Protein AF-A0A3D2S9X1-F1 (afdb_monomer)

Structure (mmCIF, N/CA/C/O backbone):
data_AF-A0A3D2S9X1-F1
#
_entry.id   AF-A0A3D2S9X1-F1
#
loop_
_atom_site.group_PDB
_atom_site.id
_atom_site.type_symbol
_atom_site.label_atom_id
_atom_site.label_alt_id
_atom_site.label_comp_id
_atom_site.label_asym_id
_atom_site.label_entity_id
_atom_site.label_seq_id
_atom_site.pdbx_PDB_ins_code
_atom_site.Cartn_x
_atom_site.Cartn_y
_atom_site.Cartn_z
_atom_site.occupancy
_atom_site.B_iso_or_equiv
_atom_site.auth_seq_id
_atom_site.auth_comp_id
_atom_site.auth_asym_id
_atom_site.auth_atom_id
_atom_site.pdbx_PDB_model_num
ATOM 1 N N . MET A 1 1 ? -2.593 24.794 28.844 1.00 43.16 1 MET A N 1
ATOM 2 C CA . MET A 1 1 ? -1.858 23.518 28.858 1.00 43.16 1 MET A CA 1
ATOM 3 C C . MET A 1 1 ? -2.210 22.815 27.559 1.00 43.16 1 MET A C 1
ATOM 5 O O . MET A 1 1 ? -3.334 22.359 27.420 1.00 43.16 1 MET A O 1
ATOM 9 N N . ARG A 1 2 ? -1.353 22.941 26.543 1.00 40.56 2 ARG A N 1
ATOM 10 C CA . ARG A 1 2 ? -1.489 22.240 25.262 1.00 40.56 2 ARG A CA 1
ATOM 11 C C . ARG A 1 2 ? -0.340 21.246 25.242 1.00 40.56 2 ARG A C 1
ATOM 13 O O . ARG A 1 2 ? 0.804 21.673 25.125 1.00 40.56 2 ARG A O 1
ATOM 20 N N . ASP A 1 3 ? -0.653 19.976 25.455 1.00 48.94 3 ASP A N 1
ATOM 21 C CA . ASP A 1 3 ? 0.318 18.888 25.413 1.00 48.94 3 ASP A CA 1
ATOM 22 C C . ASP A 1 3 ? 0.672 18.593 23.948 1.00 48.94 3 ASP A C 1
ATOM 24 O O . ASP A 1 3 ? 0.104 17.712 23.313 1.00 48.94 3 ASP A O 1
ATOM 28 N N . TYR A 1 4 ? 1.600 19.378 23.397 1.00 52.66 4 TYR A N 1
ATOM 29 C CA . TYR A 1 4 ? 2.373 19.017 22.208 1.00 52.66 4 TYR A CA 1
ATOM 30 C C . TYR A 1 4 ? 3.706 18.469 22.705 1.00 52.66 4 TYR A C 1
ATOM 32 O O . TYR A 1 4 ? 4.609 19.232 23.038 1.00 52.66 4 TYR A O 1
ATOM 40 N N . GLY A 1 5 ? 3.805 17.153 22.873 1.00 51.06 5 GLY A N 1
ATOM 41 C CA . GLY A 1 5 ? 5.029 16.575 23.434 1.00 51.06 5 GLY A CA 1
ATOM 42 C C . GLY A 1 5 ? 5.265 15.094 23.182 1.00 51.06 5 GLY A C 1
ATOM 43 O O . GLY A 1 5 ? 6.294 14.585 23.609 1.00 51.06 5 GLY A O 1
ATOM 44 N N . PHE A 1 6 ? 4.356 14.395 22.498 1.00 50.25 6 PHE A N 1
ATOM 45 C CA . PHE A 1 6 ? 4.546 12.972 22.200 1.00 50.25 6 PHE A CA 1
ATOM 46 C C . PHE A 1 6 ? 4.780 12.692 20.709 1.00 50.25 6 PHE A C 1
ATOM 48 O O . PHE A 1 6 ? 5.510 11.767 20.372 1.00 50.25 6 PHE A O 1
ATOM 55 N N . THR A 1 7 ? 4.226 13.510 19.809 1.00 53.44 7 THR A N 1
ATOM 56 C CA . THR A 1 7 ? 4.327 13.302 18.356 1.00 53.44 7 THR A CA 1
ATOM 57 C C . THR A 1 7 ? 5.620 13.866 17.761 1.00 53.44 7 THR A C 1
ATOM 59 O O . THR A 1 7 ? 6.282 13.168 16.999 1.00 53.44 7 THR A O 1
ATOM 62 N N . ASP A 1 8 ? 6.051 15.071 18.149 1.00 54.12 8 ASP A N 1
ATOM 63 C CA . ASP A 1 8 ? 7.172 15.769 17.486 1.00 54.12 8 ASP A CA 1
ATOM 64 C C . ASP A 1 8 ? 8.512 15.012 17.557 1.00 54.12 8 ASP A C 1
ATOM 66 O O . ASP A 1 8 ? 9.294 15.025 16.606 1.00 54.12 8 ASP A O 1
ATOM 70 N N . GLY A 1 9 ? 8.767 14.290 18.654 1.00 47.56 9 GLY A N 1
ATOM 71 C CA . GLY A 1 9 ? 9.999 13.510 18.829 1.00 47.56 9 GLY A CA 1
ATOM 72 C C . GLY A 1 9 ? 10.051 12.219 18.003 1.00 47.56 9 GLY A C 1
ATOM 73 O O . GLY A 1 9 ? 11.135 11.761 17.641 1.00 47.56 9 GLY A O 1
ATOM 74 N N . ILE A 1 10 ? 8.890 11.643 17.671 1.00 56.34 10 ILE A N 1
ATOM 75 C CA . ILE A 1 10 ? 8.791 10.435 16.836 1.00 56.34 10 ILE A CA 1
ATOM 76 C C . ILE A 1 10 ? 8.903 10.828 15.362 1.00 56.34 10 ILE A C 1
ATOM 78 O O . ILE A 1 10 ? 9.641 10.189 14.617 1.00 56.34 10 ILE A O 1
ATOM 82 N N . PHE A 1 11 ? 8.262 11.935 14.970 1.00 52.41 11 PHE A N 1
ATOM 83 C CA . PHE A 1 11 ? 8.364 12.471 13.615 1.00 52.41 11 PHE A CA 1
ATOM 84 C C . PHE A 1 11 ? 9.809 12.825 13.262 1.00 52.41 11 PHE A C 1
ATOM 86 O O . PHE A 1 11 ? 10.286 12.364 12.235 1.00 52.41 11 PHE A O 1
ATOM 93 N N . SER A 1 12 ? 10.539 13.535 14.136 1.00 52.62 12 SER A N 1
ATOM 94 C CA . SER A 1 12 ? 11.913 13.983 13.852 1.00 52.62 12 SER A CA 1
ATOM 95 C C . SER A 1 12 ? 12.928 12.854 13.625 1.00 52.62 12 SER A C 1
ATOM 97 O O . SER A 1 12 ? 13.937 13.100 12.970 1.00 52.62 12 SER A O 1
ATOM 99 N N . SER A 1 13 ? 12.703 11.647 14.156 1.00 48.78 13 SER A N 1
ATOM 100 C CA . SER A 1 13 ? 13.617 10.507 13.957 1.00 48.78 13 SER A CA 1
ATOM 101 C C . SER A 1 13 ? 13.271 9.646 12.736 1.00 48.78 13 SER A C 1
ATOM 103 O O . SER A 1 13 ? 14.093 8.835 12.322 1.00 48.78 13 SER A O 1
ATOM 105 N N . MET A 1 14 ? 12.095 9.848 12.127 1.00 51.53 14 MET A N 1
ATOM 106 C CA . MET A 1 14 ? 11.689 9.218 10.861 1.00 51.53 14 MET A CA 1
ATOM 107 C C . MET A 1 14 ? 12.001 10.074 9.619 1.00 51.53 14 MET A C 1
ATOM 109 O O . MET A 1 14 ? 11.829 9.591 8.506 1.00 51.53 14 MET A O 1
ATOM 113 N N . VAL A 1 15 ? 12.474 11.318 9.784 1.00 53.22 15 VAL A N 1
ATOM 114 C CA . VAL A 1 15 ? 12.777 12.263 8.679 1.00 53.22 15 VAL A CA 1
ATOM 115 C C . VAL A 1 15 ? 14.050 11.897 7.894 1.00 53.22 15 VAL A C 1
ATOM 117 O O . VAL A 1 15 ? 14.367 12.555 6.912 1.00 53.22 15 VAL A O 1
ATOM 120 N N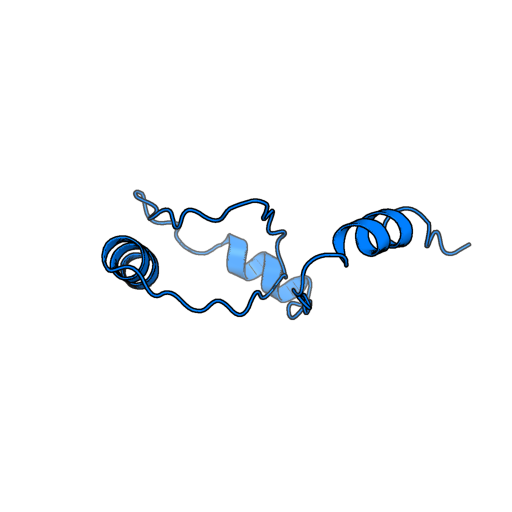 . ASP A 1 16 ? 14.788 10.854 8.282 1.00 49.81 16 ASP A N 1
ATOM 121 C CA . ASP A 1 16 ? 16.088 10.527 7.666 1.00 49.81 16 ASP A CA 1
ATOM 122 C C . ASP A 1 16 ? 15.983 9.828 6.286 1.00 49.81 16 ASP A C 1
ATOM 124 O O . ASP A 1 16 ? 17.003 9.593 5.647 1.00 49.81 16 ASP A O 1
ATOM 128 N N . GLU A 1 17 ? 14.776 9.519 5.781 1.00 52.91 17 GLU A N 1
ATOM 129 C CA . GLU A 1 17 ? 14.572 8.955 4.429 1.00 52.91 17 GLU A CA 1
ATOM 130 C C . GLU A 1 17 ? 13.328 9.546 3.714 1.00 52.91 17 GLU A C 1
ATOM 132 O O . GLU A 1 17 ? 12.250 8.956 3.707 1.00 52.91 17 GLU A O 1
ATOM 137 N N . ASP A 1 18 ? 13.490 10.731 3.111 1.00 54.78 18 ASP A N 1
ATOM 138 C CA . ASP A 1 18 ? 12.841 11.243 1.880 1.00 54.78 18 ASP A CA 1
ATOM 139 C C . ASP A 1 18 ? 11.343 10.956 1.616 1.00 54.78 18 ASP A C 1
ATOM 141 O O . ASP A 1 18 ? 10.931 10.733 0.472 1.00 54.78 18 ASP A O 1
ATOM 145 N N . VAL A 1 19 ? 10.484 11.000 2.633 1.00 57.38 19 VAL A N 1
ATOM 146 C CA . VAL A 1 19 ? 9.030 10.953 2.434 1.00 57.38 19 VAL A CA 1
ATOM 147 C C . VAL A 1 19 ? 8.344 12.067 3.217 1.00 57.38 19 VAL A C 1
ATOM 149 O O . VAL A 1 19 ? 8.114 11.968 4.422 1.00 57.38 19 VAL A O 1
ATOM 152 N N . GLU A 1 20 ? 7.973 13.135 2.512 1.00 60.62 20 GLU A N 1
ATOM 153 C CA . GLU A 1 20 ? 7.091 14.172 3.047 1.00 60.62 20 GLU A CA 1
ATOM 154 C C . GLU A 1 20 ? 5.647 13.647 3.071 1.00 60.62 20 GLU A C 1
ATOM 156 O O . GLU A 1 20 ? 4.970 13.564 2.045 1.00 60.62 20 GLU A O 1
ATOM 161 N N . PHE A 1 21 ? 5.174 13.256 4.255 1.00 66.31 21 PHE A N 1
ATOM 162 C CA . PHE A 1 21 ? 3.790 12.842 4.472 1.00 66.31 21 PHE A CA 1
ATOM 163 C C . PHE A 1 21 ? 2.888 14.066 4.665 1.00 66.31 21 PHE A C 1
ATOM 165 O O . PHE A 1 21 ? 3.127 14.881 5.557 1.00 66.31 21 PHE A O 1
ATOM 172 N N . LEU A 1 22 ? 1.820 14.172 3.868 1.00 68.00 22 LEU A N 1
ATOM 173 C CA . LEU A 1 22 ? 0.813 15.226 4.020 1.00 68.00 22 LEU A CA 1
ATOM 174 C C . LEU A 1 22 ? -0.482 14.640 4.607 1.00 68.00 22 LEU A C 1
ATOM 176 O O . LEU A 1 22 ? -1.056 13.732 3.996 1.00 68.00 22 LEU A O 1
ATOM 180 N N . PRO A 1 23 ? -0.964 15.131 5.766 1.00 62.06 23 PRO A N 1
ATOM 181 C CA . PRO A 1 23 ? -2.296 14.801 6.254 1.00 62.06 23 PRO A CA 1
ATOM 182 C C . PRO A 1 23 ? -3.338 15.561 5.425 1.00 62.06 23 PRO A C 1
ATOM 184 O O . PRO A 1 23 ? -3.302 16.791 5.374 1.00 62.06 23 PRO A O 1
ATOM 187 N N . LEU A 1 24 ? -4.242 14.837 4.756 1.00 64.81 24 LEU A N 1
ATOM 188 C CA . LEU A 1 24 ? -5.233 15.445 3.850 1.00 64.81 24 LEU A CA 1
ATOM 189 C C . LEU A 1 24 ? -6.693 15.303 4.297 1.00 64.81 24 LEU A C 1
ATOM 191 O O . LEU A 1 24 ? -7.542 15.944 3.686 1.00 64.81 24 LEU A O 1
ATOM 19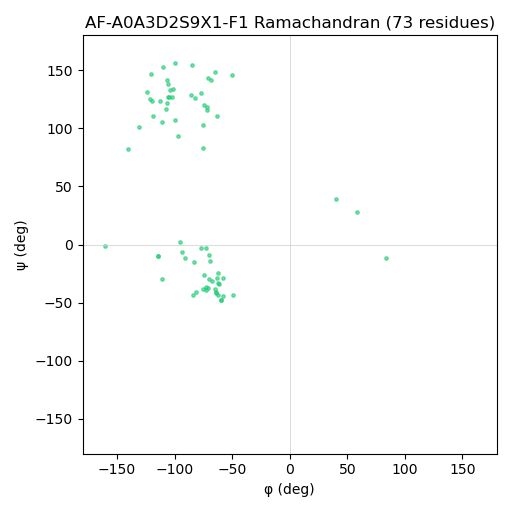5 N N . MET A 1 25 ? -7.000 14.501 5.322 1.00 63.12 25 MET A N 1
ATOM 196 C CA . MET A 1 25 ? -8.391 14.197 5.690 1.00 63.12 25 MET A CA 1
ATOM 197 C C . MET A 1 25 ? -8.833 14.908 6.969 1.00 63.12 25 MET A C 1
ATOM 199 O O . MET A 1 25 ? -8.069 15.044 7.927 1.00 63.12 25 MET A O 1
ATO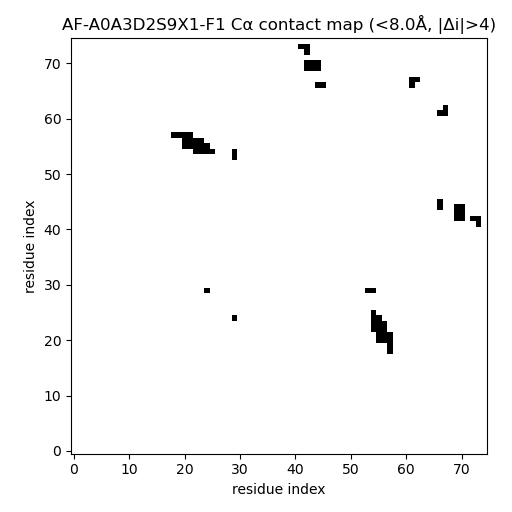M 203 N N . SER A 1 26 ? -10.084 15.365 6.970 1.00 68.25 26 SER A N 1
ATOM 204 C CA . SER A 1 26 ? -10.783 15.830 8.169 1.00 68.25 26 SER A CA 1
ATOM 205 C C . SER A 1 26 ? -11.426 14.651 8.916 1.00 68.25 26 SER A C 1
ATOM 207 O O . SER A 1 26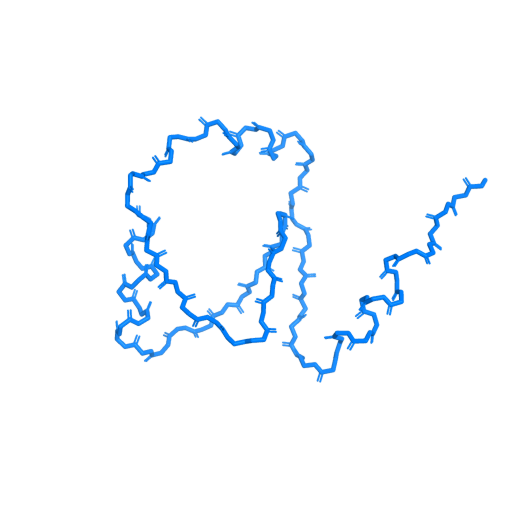 ? -11.750 13.632 8.312 1.00 68.25 26 SER A O 1
ATOM 209 N N . LEU A 1 27 ? -11.643 14.777 10.233 1.00 63.78 27 LEU A N 1
ATOM 210 C CA . LEU A 1 27 ? -12.217 13.697 11.063 1.00 63.78 27 LEU A CA 1
ATOM 211 C C . LEU A 1 27 ? -13.604 13.227 10.578 1.00 63.78 27 LEU A C 1
ATOM 213 O O . LEU A 1 27 ? -13.966 12.072 10.768 1.00 63.78 27 LEU A O 1
ATOM 217 N N . GLU A 1 28 ? -14.375 14.110 9.940 1.00 63.22 28 GLU A N 1
ATOM 218 C CA . GLU A 1 28 ? -15.699 13.789 9.391 1.00 63.22 28 GLU A CA 1
ATOM 219 C C . GLU A 1 28 ? -15.607 12.904 8.133 1.00 63.22 28 GLU A C 1
ATOM 221 O O . GLU A 1 28 ? -16.408 11.985 7.968 1.00 63.22 28 GLU A O 1
ATOM 226 N N . GLU A 1 29 ? -14.599 13.111 7.279 1.00 66.19 29 GLU A N 1
ATOM 227 C CA . GLU A 1 29 ? -14.352 12.281 6.086 1.00 66.19 29 GLU A CA 1
ATOM 228 C C . G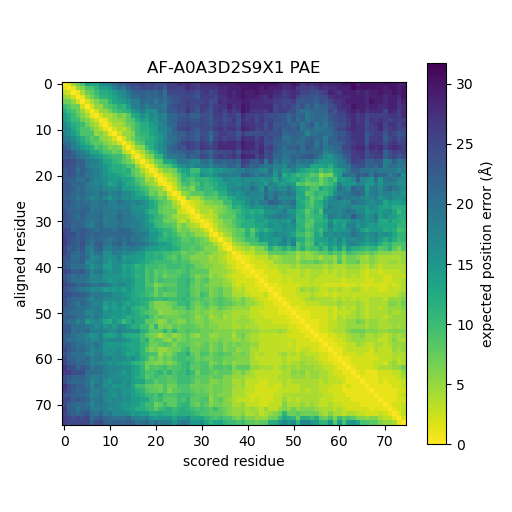LU A 1 29 ? -13.854 10.872 6.457 1.00 66.19 29 GLU A C 1
ATOM 230 O O . GLU A 1 29 ? -14.149 9.893 5.763 1.00 66.19 29 GLU A O 1
ATOM 235 N N . GLU A 1 30 ? -13.147 10.735 7.583 1.00 65.00 30 GLU A N 1
ATOM 236 C CA . GLU A 1 30 ? -12.700 9.434 8.093 1.00 65.00 30 GLU A CA 1
ATOM 237 C C . GLU A 1 30 ? -13.887 8.531 8.470 1.00 65.00 30 GLU A C 1
ATOM 239 O O . GLU A 1 30 ? -13.894 7.346 8.124 1.00 65.00 30 GLU A O 1
ATOM 244 N N . GLU A 1 31 ? -14.927 9.073 9.111 1.00 65.12 31 GLU A N 1
ATOM 245 C CA . GLU A 1 31 ? -16.100 8.299 9.540 1.00 65.12 31 GLU A CA 1
ATOM 246 C C . GLU A 1 31 ? -16.949 7.760 8.377 1.00 65.12 31 GLU A C 1
ATOM 248 O O . GLU A 1 31 ? -17.564 6.694 8.502 1.00 65.12 31 GLU A O 1
ATOM 253 N N . GLU A 1 32 ? -16.998 8.466 7.245 1.00 65.19 32 GLU A N 1
ATOM 254 C CA . GLU A 1 32 ? -17.661 7.978 6.030 1.00 65.19 32 GLU A CA 1
ATOM 255 C C . GLU A 1 32 ? -16.832 6.903 5.320 1.00 65.19 32 GLU A C 1
ATOM 257 O O . GLU A 1 32 ? -17.391 5.901 4.869 1.00 65.19 32 GLU A O 1
ATOM 262 N N . SER A 1 33 ? -15.502 7.048 5.290 1.00 63.84 33 SER A N 1
ATOM 263 C CA . SER A 1 33 ? -14.599 6.068 4.669 1.00 63.84 33 SER A CA 1
ATOM 264 C C . SER A 1 33 ? -14.658 4.686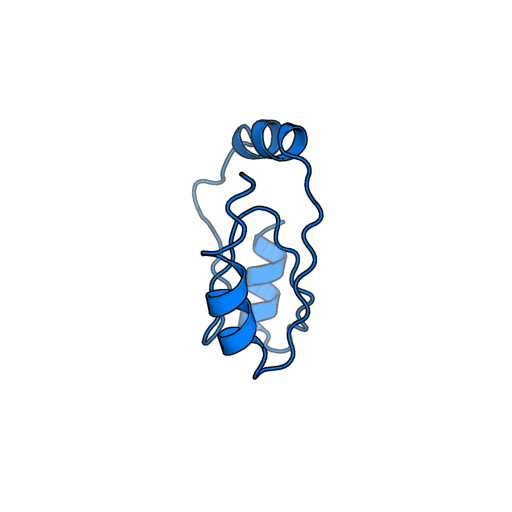 5.338 1.00 63.84 33 SER A C 1
ATOM 266 O O . SER A 1 33 ? -14.585 3.658 4.666 1.00 63.84 33 SER A O 1
ATOM 268 N N . LEU A 1 34 ? -14.885 4.647 6.657 1.00 63.53 34 LEU A N 1
ATOM 269 C CA . LEU A 1 34 ? -15.027 3.414 7.440 1.00 63.53 34 LEU A CA 1
ATOM 270 C C . LEU A 1 34 ? -16.321 2.638 7.139 1.00 63.53 34 LEU A C 1
ATOM 272 O O . LEU A 1 34 ? -16.437 1.479 7.535 1.00 63.53 34 LEU A O 1
ATOM 276 N N . LYS A 1 35 ? -17.296 3.258 6.463 1.00 66.69 35 LYS A N 1
ATOM 277 C CA . LYS A 1 35 ? -18.581 2.638 6.094 1.00 66.69 35 LYS A CA 1
ATOM 278 C C . LYS A 1 35 ? -18.589 2.063 4.675 1.00 66.69 35 LYS A C 1
ATOM 280 O O . LYS A 1 35 ? -19.628 1.569 4.242 1.00 66.69 35 LYS A O 1
ATOM 285 N N . ALA A 1 36 ? -17.475 2.138 3.949 1.00 68.69 36 ALA A N 1
ATOM 286 C CA . ALA A 1 36 ? -17.363 1.544 2.624 1.00 68.69 36 ALA A CA 1
ATOM 287 C C . ALA A 1 36 ? -17.383 0.007 2.698 1.00 68.69 36 ALA A C 1
ATOM 289 O O . ALA A 1 36 ? -16.783 -0.588 3.597 1.00 68.69 36 ALA A O 1
ATOM 290 N N . ASP A 1 37 ? -18.050 -0.638 1.736 1.00 74.00 37 ASP A N 1
ATOM 291 C CA . ASP A 1 37 ? -18.028 -2.096 1.601 1.00 74.00 37 ASP A CA 1
ATOM 292 C C . ASP A 1 37 ? -16.596 -2.561 1.302 1.00 74.00 37 ASP A C 1
ATOM 294 O O . ASP A 1 37 ? -16.039 -2.302 0.233 1.00 74.00 37 ASP A O 1
ATOM 298 N N . MET A 1 38 ? -15.988 -3.244 2.272 1.00 79.31 38 MET A N 1
ATOM 299 C CA . MET A 1 38 ? -14.651 -3.811 2.132 1.00 79.31 38 MET A CA 1
ATOM 300 C C . MET A 1 38 ? -14.728 -5.096 1.293 1.00 79.31 38 MET A C 1
ATOM 302 O O . MET A 1 38 ? -15.533 -5.977 1.613 1.00 79.31 38 MET A O 1
ATOM 306 N N . PRO A 1 39 ? -13.894 -5.266 0.251 1.00 82.94 39 PRO A N 1
ATOM 307 C CA . PRO A 1 39 ? -13.876 -6.503 -0.519 1.00 82.94 39 PRO A CA 1
ATOM 308 C C . PRO A 1 39 ? -13.411 -7.689 0.340 1.00 82.94 39 PRO A C 1
ATOM 310 O O . PRO A 1 39 ? -12.551 -7.551 1.209 1.00 82.94 39 PRO A O 1
ATOM 313 N N . GLU A 1 40 ? -13.924 -8.889 0.047 1.00 87.50 40 GLU A N 1
ATOM 314 C CA . GLU A 1 40 ? -13.522 -10.121 0.751 1.00 87.50 40 GLU A CA 1
ATOM 315 C C . GLU A 1 40 ? -12.038 -10.464 0.546 1.00 87.50 40 GLU A C 1
ATOM 317 O O . GLU A 1 40 ? -11.411 -11.103 1.390 1.00 87.50 40 GLU A O 1
ATOM 322 N N . THR A 1 41 ? -11.470 -10.055 -0.592 1.00 86.75 41 THR A N 1
ATOM 323 C CA . THR A 1 41 ? -10.059 -10.255 -0.928 1.00 86.75 41 THR A CA 1
ATOM 324 C C . THR A 1 41 ? -9.383 -8.909 -1.124 1.00 86.75 41 THR A C 1
ATOM 326 O O . THR A 1 41 ? -9.783 -8.133 -1.989 1.00 86.75 41 THR A O 1
ATOM 329 N N . LEU A 1 42 ? -8.321 -8.666 -0.356 1.00 86.31 42 LEU A N 1
ATOM 330 C CA . LEU A 1 42 ? -7.528 -7.444 -0.437 1.00 86.31 42 LEU A CA 1
ATOM 331 C C . LEU A 1 42 ? -6.190 -7.699 -1.137 1.00 86.31 42 LEU A C 1
ATOM 333 O O . LEU A 1 42 ? -5.438 -8.589 -0.721 1.00 86.31 42 LEU A O 1
ATOM 337 N N . PRO A 1 43 ? -5.847 -6.924 -2.177 1.00 87.38 43 PRO A N 1
ATOM 338 C CA . PRO A 1 43 ? -4.517 -6.978 -2.757 1.00 87.38 43 PRO A CA 1
ATOM 339 C C . PRO A 1 43 ? -3.492 -6.351 -1.807 1.00 87.38 43 PRO A C 1
ATOM 341 O O . PRO A 1 43 ? -3.755 -5.355 -1.137 1.00 87.38 43 PRO A O 1
ATOM 344 N N . VAL A 1 44 ? -2.289 -6.925 -1.770 1.00 88.75 44 VAL A N 1
ATOM 345 C CA . VAL A 1 44 ? -1.194 -6.445 -0.916 1.00 88.75 44 VAL A CA 1
ATOM 346 C C . VAL A 1 44 ? -0.080 -5.875 -1.782 1.00 88.75 44 VAL A C 1
ATOM 348 O O . VAL A 1 44 ? 0.491 -6.577 -2.620 1.00 88.75 44 VAL A O 1
ATOM 351 N N . LEU A 1 45 ? 0.272 -4.612 -1.538 1.00 90.31 45 LEU A N 1
ATOM 352 C CA . LEU A 1 45 ? 1.445 -3.969 -2.118 1.00 90.31 45 LEU A CA 1
ATOM 353 C C . LEU A 1 45 ? 2.590 -3.980 -1.089 1.00 90.31 45 LEU A C 1
ATOM 355 O O . LEU A 1 45 ? 2.535 -3.238 -0.111 1.00 90.31 45 LEU A O 1
ATOM 359 N N . PRO A 1 46 ? 3.630 -4.816 -1.263 1.00 86.12 46 PRO A N 1
ATOM 360 C CA . PRO A 1 46 ? 4.709 -4.901 -0.289 1.00 86.12 46 PRO A CA 1
ATOM 361 C C . PRO A 1 46 ? 5.592 -3.649 -0.339 1.00 86.12 46 PRO A C 1
ATOM 363 O O . PRO A 1 46 ? 6.253 -3.390 -1.349 1.00 86.12 46 PRO A O 1
ATOM 366 N N . LEU A 1 47 ? 5.644 -2.922 0.776 1.00 88.06 47 LEU A N 1
ATOM 367 C CA . LEU A 1 47 ?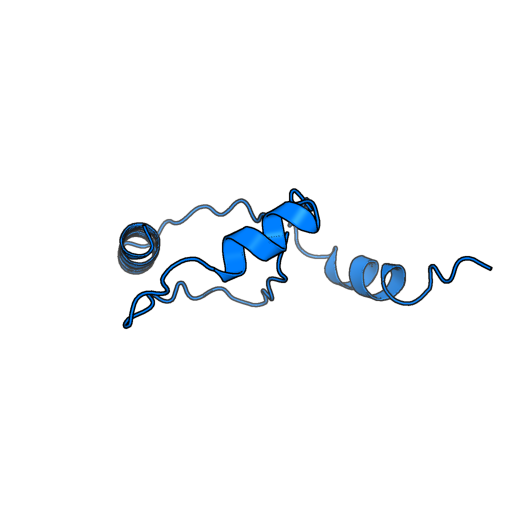 6.549 -1.799 1.020 1.00 88.06 47 LEU A CA 1
ATOM 368 C C . LEU A 1 47 ? 7.588 -2.199 2.076 1.00 88.06 47 LEU A C 1
ATOM 370 O O . LEU A 1 47 ? 7.348 -3.090 2.892 1.00 88.06 47 LEU A O 1
ATOM 374 N N . ARG A 1 48 ? 8.771 -1.582 2.039 1.00 86.00 48 ARG A N 1
ATOM 375 C CA . ARG A 1 48 ? 9.818 -1.808 3.043 1.00 86.00 48 ARG A CA 1
ATOM 376 C C . ARG A 1 48 ? 9.880 -0.606 3.961 1.00 86.00 48 ARG A C 1
ATOM 378 O O . ARG A 1 48 ? 9.821 0.513 3.476 1.00 86.00 48 ARG A O 1
ATOM 385 N N . ASN A 1 49 ? 10.024 -0.864 5.259 1.00 85.25 49 ASN A N 1
ATOM 386 C CA . ASN A 1 49 ? 10.280 0.179 6.253 1.00 85.25 49 ASN A CA 1
ATOM 387 C C . ASN A 1 49 ? 9.197 1.279 6.294 1.00 85.25 49 ASN A C 1
ATOM 389 O O . ASN A 1 49 ? 9.481 2.405 6.673 1.00 85.25 49 ASN A O 1
ATOM 393 N N . THR A 1 50 ? 7.948 0.956 5.935 1.00 88.06 50 THR A N 1
ATOM 394 C CA . THR A 1 50 ? 6.838 1.920 5.902 1.00 88.06 50 THR A CA 1
ATOM 395 C C . THR A 1 50 ? 5.680 1.433 6.764 1.00 88.06 50 THR A C 1
ATOM 397 O O . THR A 1 50 ? 5.240 0.292 6.630 1.00 88.06 50 THR A O 1
ATOM 400 N N . VAL A 1 51 ? 5.164 2.315 7.618 1.00 87.75 51 VAL A N 1
ATOM 401 C CA . VAL A 1 51 ? 3.903 2.143 8.349 1.00 87.75 51 VAL A CA 1
ATOM 402 C C . VAL A 1 51 ? 3.009 3.319 7.970 1.00 87.75 51 VAL A C 1
ATOM 404 O O . VAL A 1 51 ? 3.432 4.464 8.092 1.00 87.75 51 VAL A O 1
ATOM 407 N N . LEU A 1 52 ? 1.799 3.039 7.485 1.00 81.81 52 LEU A N 1
ATOM 408 C CA . LEU A 1 52 ? 0.823 4.067 7.124 1.00 81.81 52 LEU A CA 1
ATOM 409 C C . LEU A 1 52 ? -0.250 4.155 8.203 1.00 81.81 52 LEU A C 1
ATOM 411 O O . LEU A 1 52 ? -0.797 3.137 8.629 1.00 81.81 52 LEU A O 1
ATOM 415 N N . PHE A 1 53 ? -0.550 5.380 8.614 1.00 82.50 53 PHE A N 1
ATOM 416 C CA . PHE A 1 53 ? -1.688 5.688 9.468 1.00 82.50 53 PHE A CA 1
ATOM 417 C C . PHE A 1 53 ? -2.848 6.219 8.613 1.00 82.50 53 PHE A C 1
ATOM 419 O O . PHE A 1 53 ? -2.607 6.732 7.515 1.00 82.50 53 PHE A O 1
ATOM 426 N N . PRO A 1 54 ? -4.101 6.112 9.087 1.00 80.56 54 PRO A N 1
ATOM 427 C CA . PRO A 1 54 ? -5.229 6.807 8.468 1.00 80.56 54 PRO A CA 1
ATOM 428 C C . PRO A 1 54 ? -4.932 8.301 8.254 1.00 80.56 54 PRO A C 1
ATOM 430 O O . PRO A 1 54 ? -4.192 8.906 9.029 1.00 80.56 54 PRO A O 1
ATOM 433 N N . GLY A 1 55 ? -5.459 8.880 7.172 1.00 75.38 55 GLY A N 1
ATOM 434 C CA . GLY A 1 55 ? -5.250 10.298 6.833 1.00 75.38 55 GLY A CA 1
ATOM 435 C C . GLY A 1 55 ? -3.951 10.616 6.084 1.00 75.38 55 GLY A C 1
ATOM 436 O O . GLY A 1 55 ? -3.813 11.719 5.554 1.00 75.38 55 GLY A O 1
ATOM 437 N N . VAL A 1 56 ? -3.011 9.668 6.005 1.00 78.25 56 VAL A N 1
ATOM 438 C CA . VAL A 1 56 ? -1.701 9.867 5.374 1.00 78.25 56 VAL A CA 1
ATOM 439 C C . VAL A 1 56 ? -1.758 9.614 3.870 1.00 78.25 56 VAL A C 1
ATOM 441 O O . VAL A 1 56 ? -2.161 8.537 3.428 1.00 78.25 56 VAL A O 1
ATOM 444 N N . VAL A 1 57 ? -1.257 10.569 3.080 1.00 80.75 57 VAL A N 1
ATOM 445 C CA . VAL A 1 57 ? -1.031 10.386 1.640 1.00 80.75 57 VAL A CA 1
ATOM 446 C C . VAL A 1 57 ? 0.454 10.238 1.339 1.00 80.75 57 VAL A C 1
ATOM 448 O O . VAL A 1 57 ? 1.269 11.076 1.719 1.00 80.75 57 VAL A O 1
ATOM 451 N N . LEU A 1 58 ? 0.787 9.153 0.634 1.00 83.75 58 LEU A N 1
ATOM 452 C CA . LEU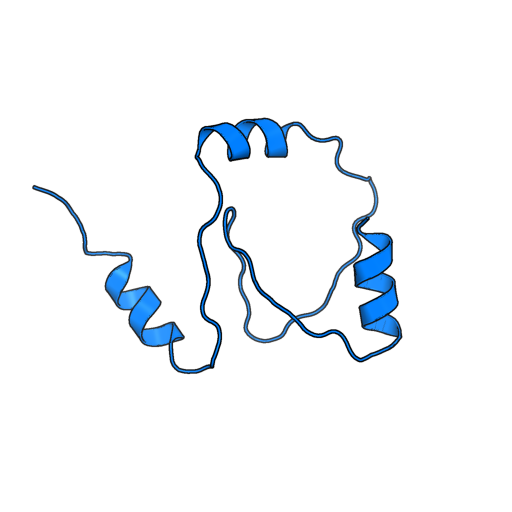 A 1 58 ? 2.142 8.792 0.237 1.00 83.75 58 LEU A CA 1
ATOM 453 C C . LEU A 1 58 ? 2.256 8.742 -1.297 1.00 83.75 58 LEU A C 1
ATOM 455 O O . LEU A 1 58 ? 1.706 7.822 -1.911 1.00 83.75 58 LEU A O 1
ATOM 459 N N . PRO A 1 59 ? 2.983 9.671 -1.942 1.00 82.81 59 PRO A N 1
ATOM 460 C CA . PRO A 1 59 ? 3.264 9.559 -3.366 1.00 82.81 59 PRO A CA 1
ATOM 461 C C . PRO A 1 59 ? 4.286 8.438 -3.610 1.00 82.81 59 PRO A C 1
ATOM 463 O O . PRO A 1 59 ? 5.435 8.529 -3.186 1.00 82.81 59 PRO A O 1
ATOM 466 N N . ILE A 1 60 ? 3.885 7.376 -4.317 1.00 86.44 60 ILE A N 1
ATOM 467 C CA . ILE A 1 60 ? 4.782 6.274 -4.700 1.00 86.44 60 ILE A CA 1
ATOM 468 C C . ILE A 1 60 ? 4.865 6.108 -6.214 1.00 86.44 60 ILE A C 1
ATOM 470 O O . ILE A 1 60 ? 3.881 6.260 -6.934 1.00 86.44 60 ILE A O 1
ATOM 474 N N . THR A 1 61 ? 6.041 5.706 -6.696 1.00 89.00 61 THR A N 1
ATOM 475 C CA . THR A 1 61 ? 6.221 5.224 -8.071 1.00 89.00 61 THR A CA 1
ATOM 476 C C . THR A 1 61 ? 6.311 3.701 -8.065 1.00 89.00 61 THR A C 1
ATOM 478 O O . THR A 1 61 ? 7.134 3.124 -7.356 1.00 89.00 61 THR A O 1
ATOM 481 N N . VAL A 1 62 ? 5.489 3.028 -8.874 1.00 90.12 62 VAL A N 1
ATOM 482 C CA . VAL A 1 62 ? 5.456 1.559 -8.954 1.00 90.12 62 VAL A CA 1
ATOM 483 C C . VAL A 1 62 ? 6.077 1.091 -10.271 1.00 90.12 62 VAL A C 1
ATOM 485 O O . VAL A 1 62 ? 5.554 1.384 -11.338 1.00 90.12 62 VAL A O 1
ATOM 488 N N . GLY A 1 63 ? 7.188 0.345 -10.202 1.00 89.88 63 GLY A N 1
ATOM 489 C CA . GLY A 1 63 ? 7.955 -0.051 -11.399 1.00 89.88 63 GLY A CA 1
ATOM 490 C C . GLY A 1 63 ? 8.001 -1.549 -11.724 1.00 89.88 63 GLY A C 1
ATOM 491 O O . GLY A 1 63 ? 8.498 -1.925 -12.778 1.00 89.88 63 GLY A O 1
ATOM 492 N N . ARG A 1 64 ? 7.533 -2.430 -10.830 1.00 93.00 64 ARG A N 1
ATOM 493 C CA . ARG A 1 64 ? 7.569 -3.892 -11.039 1.00 93.00 64 ARG A CA 1
ATOM 494 C C . ARG A 1 64 ? 6.204 -4.408 -11.462 1.00 9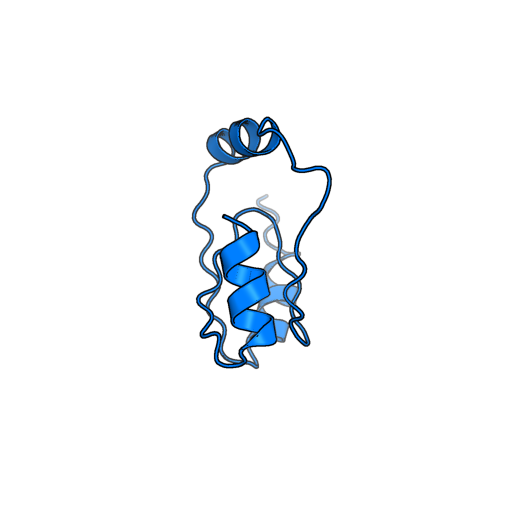3.00 64 ARG A C 1
ATOM 496 O O . ARG A 1 64 ? 5.233 -4.148 -10.762 1.00 93.00 64 ARG A O 1
ATOM 503 N N . ASP A 1 65 ? 6.147 -5.258 -12.484 1.00 92.38 65 ASP A N 1
ATOM 504 C CA . ASP A 1 65 ? 4.892 -5.809 -13.024 1.00 92.38 65 ASP A CA 1
ATOM 505 C C . ASP A 1 65 ? 3.957 -6.395 -11.958 1.00 92.38 65 ASP A C 1
ATOM 507 O O . ASP A 1 65 ? 2.752 -6.153 -11.971 1.00 92.38 65 ASP A O 1
ATOM 511 N N . LYS A 1 66 ? 4.503 -7.158 -10.999 1.00 90.50 66 LYS A N 1
ATOM 512 C CA . LYS A 1 66 ? 3.713 -7.744 -9.901 1.00 90.50 66 LYS A CA 1
ATOM 513 C C . LYS A 1 66 ? 3.121 -6.674 -8.978 1.00 90.50 66 LYS A C 1
ATOM 515 O O . LYS A 1 66 ? 1.987 -6.816 -8.539 1.00 90.50 66 LYS A O 1
ATOM 520 N N . SER A 1 67 ? 3.878 -5.614 -8.708 1.00 91.69 67 SER A N 1
ATOM 521 C CA . SER A 1 67 ? 3.451 -4.494 -7.868 1.00 91.69 67 SER A CA 1
ATOM 522 C C . SER A 1 67 ? 2.424 -3.616 -8.584 1.00 91.69 67 SER A C 1
ATOM 524 O O . SER A 1 67 ? 1.452 -3.207 -7.963 1.00 91.69 67 SER A O 1
ATOM 526 N N . ILE A 1 68 ? 2.595 -3.386 -9.892 1.00 90.94 68 ILE A N 1
ATOM 527 C CA . ILE A 1 68 ? 1.623 -2.654 -10.720 1.00 90.94 68 ILE A CA 1
ATOM 528 C C . ILE A 1 68 ? 0.276 -3.382 -10.700 1.00 90.94 68 ILE A C 1
ATOM 530 O O . ILE A 1 68 ? -0.749 -2.765 -10.435 1.00 90.94 68 ILE A O 1
ATOM 534 N N . LYS A 1 69 ? 0.271 -4.708 -10.905 1.00 89.94 69 LYS A N 1
ATOM 535 C CA . LYS A 1 69 ? -0.958 -5.517 -10.849 1.00 89.94 69 LYS A CA 1
ATOM 536 C C . LYS A 1 69 ? -1.671 -5.408 -9.501 1.00 89.94 69 LYS A C 1
ATOM 538 O O . LYS A 1 69 ? -2.881 -5.233 -9.494 1.00 89.94 69 LYS A O 1
ATOM 543 N N . ALA A 1 70 ? -0.928 -5.483 -8.394 1.00 88.31 70 ALA A N 1
ATOM 544 C CA . ALA A 1 70 ? -1.495 -5.352 -7.052 1.00 88.31 70 ALA A CA 1
ATOM 545 C C . ALA A 1 70 ? -2.130 -3.969 -6.821 1.00 88.31 70 ALA A C 1
ATOM 547 O O . ALA A 1 70 ? -3.239 -3.892 -6.303 1.00 88.31 70 ALA A O 1
ATOM 548 N N . ALA A 1 71 ? -1.456 -2.894 -7.250 1.00 86.81 71 ALA A N 1
ATOM 549 C CA . ALA A 1 71 ? -1.973 -1.532 -7.130 1.00 86.81 71 ALA A CA 1
ATOM 550 C C . ALA A 1 71 ? -3.255 -1.322 -7.952 1.00 86.81 71 ALA A C 1
ATOM 552 O O . ALA A 1 71 ? -4.195 -0.707 -7.466 1.00 86.81 71 ALA A O 1
ATOM 553 N N . VAL A 1 72 ? -3.319 -1.866 -9.171 1.00 84.38 72 VAL A N 1
ATOM 554 C CA . VAL A 1 72 ? -4.500 -1.744 -10.042 1.00 84.38 72 VAL A CA 1
ATOM 555 C C . VAL A 1 72 ? -5.679 -2.567 -9.527 1.00 84.38 72 VAL A C 1
ATOM 557 O O . VAL A 1 72 ? -6.799 -2.098 -9.609 1.00 84.38 72 VAL A O 1
ATOM 560 N N . SER A 1 73 ? -5.451 -3.759 -8.965 1.00 82.56 73 SER A N 1
ATOM 561 C CA . SER A 1 73 ? -6.533 -4.601 -8.424 1.00 82.56 73 SER A CA 1
ATOM 562 C C . SER A 1 73 ? -7.187 -4.064 -7.147 1.00 82.56 73 SER A C 1
ATOM 564 O O . SER A 1 73 ? -8.140 -4.666 -6.664 1.00 82.56 73 SER A O 1
ATOM 566 N N . ALA A 1 74 ? -6.622 -3.010 -6.550 1.00 75.00 74 ALA A N 1
ATOM 567 C CA . ALA A 1 74 ? -7.159 -2.371 -5.350 1.00 75.00 74 ALA A CA 1
ATOM 568 C C . ALA A 1 74 ? -8.277 -1.361 -5.660 1.00 75.00 74 ALA A C 1
ATOM 570 O O . ALA A 1 74 ? -8.980 -0.952 -4.739 1.00 75.00 74 ALA A O 1
ATOM 571 N N . PHE A 1 75 ? -8.408 -0.968 -6.931 1.00 62.47 75 PHE A N 1
ATOM 572 C CA . PHE A 1 75 ? -9.447 -0.090 -7.469 1.00 62.47 75 PHE A CA 1
ATOM 573 C C . PHE A 1 75 ? -10.435 -0.902 -8.310 1.00 62.47 75 PHE A C 1
ATOM 575 O O . PHE A 1 75 ? -11.617 -0.499 -8.354 1.00 62.47 75 PHE A O 1
#

Foldseek 3Di:
DDPPDDPPVVVVVVPPDDWDKDQDDDPVVVVVVVPDDDDPDAQDQDDPPDDDDPRTDTDDDDDDPSNVVSVVVRD

Solvent-accessible surface area (backbone atoms only — not comparable to full-atom values): 5369 Å² total; per-residue (Å²): 140,79,93,83,76,74,60,66,72,56,53,66,73,62,64,86,67,92,70,87,72,47,81,77,65,55,79,71,59,52,64,57,61,73,68,55,88,75,69,97,72,79,64,73,70,92,73,78,99,71,86,87,58,90,50,60,47,78,95,79,88,78,87,47,71,72,52,44,52,26,59,59,70,68,112

Sequence (75 aa):
MRDYGFTDGIFSSMVDEDVEFLPLMSLEEEEESLKADMPETLPVLPLRNTVLFPGVVLPITVGRDKSIKAAVSAF

Secondary structure (DSSP, 8-state):
-----SSHHHHHHHTTSS---EE---HHHHHHHTTS---SS------SS--PPTTEE------SHHHHHHHHTT-

Radius of gyration: 15.81 Å; Cα contacts (8 Å, |Δi|>4): 34; chains: 1; bounding box: 35×34×42 Å

pLDDT: mean 71.86, std 15.25, range [40.56, 93.0]

Mean predicted aligned error: 12.65 Å